Protein AF-H5TNT9-F1 (afdb_monomer)

Structure (mmCIF, N/CA/C/O backbone):
data_AF-H5TNT9-F1
#
_entry.id   AF-H5TNT9-F1
#
loop_
_atom_site.group_PDB
_atom_site.id
_atom_site.type_symbol
_atom_site.label_atom_id
_atom_site.label_alt_id
_atom_site.label_comp_id
_atom_site.label_asym_id
_atom_site.label_entity_id
_atom_site.label_seq_id
_atom_site.pdbx_PDB_ins_code
_atom_site.Cartn_x
_atom_site.Cartn_y
_atom_site.Cartn_z
_atom_site.occupancy
_atom_site.B_iso_or_equiv
_atom_site.auth_seq_id
_atom_site.auth_comp_id
_atom_site.auth_asym_id
_atom_site.auth_atom_id
_atom_site.pdbx_PDB_model_num
ATOM 1 N N . MET A 1 1 ? 13.530 19.791 -2.612 1.00 43.41 1 MET A N 1
ATOM 2 C CA . MET A 1 1 ? 13.985 19.120 -3.851 1.00 43.41 1 MET A CA 1
ATOM 3 C C . MET A 1 1 ? 13.359 17.730 -3.873 1.00 43.41 1 MET A C 1
ATOM 5 O O . MET A 1 1 ? 13.588 16.983 -2.933 1.00 43.41 1 MET A O 1
ATOM 9 N N . HIS A 1 2 ? 12.477 17.428 -4.831 1.00 46.97 2 HIS A N 1
ATOM 10 C CA . HIS A 1 2 ? 11.743 16.154 -4.867 1.00 46.97 2 HIS A CA 1
ATOM 11 C C . HIS A 1 2 ? 12.625 15.041 -5.473 1.00 46.97 2 HIS A C 1
ATOM 13 O O . HIS A 1 2 ? 13.183 15.269 -6.549 1.00 46.97 2 HIS A O 1
ATOM 19 N N . PRO A 1 3 ? 12.742 13.851 -4.850 1.00 56.12 3 PRO A N 1
ATOM 20 C CA . PRO A 1 3 ? 13.572 12.755 -5.366 1.00 56.12 3 PRO A CA 1
ATOM 21 C C . PRO A 1 3 ? 13.191 12.271 -6.777 1.00 56.12 3 PRO A C 1
ATOM 23 O O . PRO A 1 3 ? 14.046 11.772 -7.497 1.00 56.12 3 PRO A O 1
ATOM 26 N N . GLY A 1 4 ? 11.941 12.466 -7.213 1.00 57.88 4 GLY A N 1
ATOM 27 C CA . GLY A 1 4 ? 11.465 12.093 -8.557 1.00 57.88 4 GLY A CA 1
ATOM 28 C C . GLY A 1 4 ? 11.585 13.181 -9.639 1.00 57.88 4 GLY A C 1
ATOM 29 O O . GLY A 1 4 ? 11.055 13.016 -10.734 1.00 57.88 4 GLY A O 1
ATOM 30 N N . GLY A 1 5 ? 12.216 14.323 -9.342 1.00 52.94 5 GLY A N 1
ATOM 31 C CA . GLY A 1 5 ? 11.996 15.579 -10.076 1.00 52.94 5 GLY A CA 1
ATOM 32 C C . GLY A 1 5 ? 12.662 15.744 -11.448 1.00 52.94 5 GLY A C 1
ATOM 33 O O . GLY A 1 5 ? 12.282 16.658 -12.160 1.00 52.94 5 GLY A O 1
ATOM 34 N N . ARG A 1 6 ? 13.619 14.896 -11.851 1.00 56.03 6 ARG A N 1
ATOM 35 C CA . ARG A 1 6 ? 14.323 15.050 -13.150 1.00 56.03 6 ARG A CA 1
ATOM 36 C C . ARG A 1 6 ? 13.728 14.231 -14.298 1.00 56.03 6 ARG A C 1
ATOM 38 O O . ARG A 1 6 ? 14.166 14.360 -15.437 1.00 56.03 6 ARG A O 1
ATOM 45 N N . ALA A 1 7 ? 12.745 13.373 -14.025 1.00 58.22 7 ALA A N 1
ATOM 46 C CA . ALA A 1 7 ? 12.211 12.448 -15.027 1.00 58.22 7 ALA A CA 1
ATOM 47 C C . ALA A 1 7 ? 11.326 13.123 -16.096 1.00 58.22 7 ALA A C 1
ATOM 49 O O . ALA A 1 7 ? 11.048 12.497 -17.121 1.00 58.22 7 ALA A O 1
ATOM 50 N N . TYR A 1 8 ? 10.908 14.376 -15.878 1.00 62.22 8 TYR A N 1
ATOM 51 C CA . TYR A 1 8 ? 9.907 15.068 -16.700 1.00 62.22 8 TYR A CA 1
ATOM 52 C C . TYR A 1 8 ? 10.436 16.287 -17.470 1.00 62.22 8 TYR A C 1
ATOM 54 O O . TYR A 1 8 ? 9.719 16.804 -18.319 1.00 62.22 8 TYR A O 1
ATOM 62 N N . ASP A 1 9 ? 11.675 16.729 -17.229 1.00 73.56 9 ASP A N 1
ATOM 63 C CA . ASP A 1 9 ? 12.198 17.975 -17.818 1.00 73.56 9 ASP A CA 1
ATOM 64 C C . ASP A 1 9 ? 12.401 17.891 -19.340 1.00 73.56 9 ASP A C 1
ATOM 66 O O . ASP A 1 9 ? 12.402 18.908 -20.032 1.00 73.56 9 ASP A O 1
ATOM 70 N N . ARG A 1 10 ? 12.615 16.683 -19.879 1.00 80.50 10 ARG A N 1
ATOM 71 C CA . ARG A 1 10 ? 12.846 16.446 -21.312 1.00 80.50 10 ARG A CA 1
ATOM 72 C C . ARG A 1 10 ? 12.148 15.171 -21.781 1.00 80.50 10 ARG A C 1
ATOM 74 O O . ARG A 1 10 ? 12.146 14.197 -21.021 1.00 80.50 10 ARG A O 1
ATOM 81 N N . PRO A 1 11 ? 11.614 15.134 -23.015 1.00 80.69 11 PRO A N 1
ATOM 82 C CA . PRO A 1 11 ? 11.064 13.910 -23.590 1.00 80.69 11 PRO A CA 1
ATOM 83 C C . PRO A 1 11 ? 12.149 12.822 -23.712 1.00 80.69 11 PRO A C 1
ATOM 85 O O . PRO A 1 11 ? 13.337 13.153 -23.771 1.00 80.69 11 PRO A O 1
ATOM 88 N N . PRO A 1 12 ? 11.769 11.533 -23.719 1.00 83.25 12 PRO A N 1
ATOM 89 C CA . PRO A 1 12 ? 12.718 10.446 -23.927 1.00 83.25 12 PRO A CA 1
ATOM 90 C C . PRO A 1 12 ? 13.269 10.478 -25.359 1.00 83.25 12 PRO A C 1
ATOM 92 O O . PRO A 1 12 ? 12.516 10.667 -26.314 1.00 83.25 12 PRO A O 1
ATOM 95 N N . VAL A 1 13 ? 14.576 10.269 -25.512 1.00 88.25 13 VAL A N 1
ATOM 96 C CA . VAL A 1 13 ? 15.264 10.264 -26.811 1.00 88.25 13 VAL A CA 1
ATOM 97 C C . VAL A 1 13 ? 14.998 8.983 -27.600 1.00 88.25 13 VAL A C 1
ATOM 99 O O . VAL A 1 13 ? 15.137 8.970 -28.820 1.00 88.25 13 VAL A O 1
ATOM 102 N N . ASN A 1 14 ? 14.627 7.895 -26.917 1.00 89.19 14 ASN A N 1
ATOM 103 C CA . ASN A 1 14 ? 14.276 6.613 -27.522 1.00 89.19 14 ASN A CA 1
ATOM 104 C C . ASN A 1 14 ? 13.363 5.773 -26.600 1.00 89.19 14 ASN A C 1
ATOM 106 O O . ASN A 1 14 ? 13.088 6.141 -25.455 1.00 89.19 14 ASN A O 1
ATOM 110 N N . ALA A 1 15 ? 12.898 4.624 -27.102 1.00 89.75 15 ALA A N 1
ATOM 111 C CA . ALA A 1 15 ? 12.020 3.714 -26.360 1.00 89.75 15 ALA A CA 1
ATOM 112 C C . ALA A 1 15 ? 12.685 3.115 -25.105 1.00 89.75 15 ALA A C 1
ATOM 114 O O . ALA A 1 15 ? 12.039 2.998 -24.067 1.00 89.75 15 ALA A O 1
ATOM 115 N N . VAL A 1 16 ? 13.982 2.798 -25.181 1.00 90.31 16 VAL A N 1
ATOM 116 C CA . VAL A 1 16 ? 14.753 2.209 -24.072 1.00 90.31 16 VAL A CA 1
ATOM 117 C C . VAL A 1 16 ? 14.853 3.178 -22.890 1.00 90.31 16 VAL A C 1
ATOM 119 O O . VAL A 1 16 ? 14.666 2.789 -21.739 1.00 90.31 16 VAL A O 1
ATOM 122 N N . GLU A 1 17 ? 15.097 4.462 -23.151 1.00 87.56 17 GLU A N 1
ATOM 123 C CA . GLU A 1 17 ? 15.143 5.496 -22.119 1.00 87.56 17 GLU A CA 1
ATOM 124 C C . GLU A 1 17 ? 13.763 5.702 -21.480 1.00 87.56 17 GLU A C 1
ATOM 126 O O . GLU A 1 17 ? 13.653 5.823 -20.258 1.00 87.56 17 GLU A O 1
ATOM 13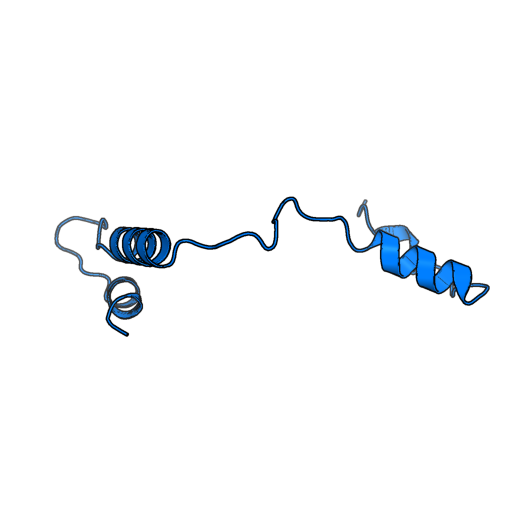1 N N . ALA A 1 18 ? 12.699 5.701 -22.289 1.00 88.12 18 ALA A N 1
ATOM 132 C CA . ALA A 1 18 ? 11.332 5.813 -21.792 1.00 88.12 18 ALA A CA 1
ATOM 133 C C . ALA A 1 18 ? 10.972 4.657 -20.841 1.00 88.12 18 ALA A C 1
ATOM 135 O O . ALA A 1 18 ? 10.376 4.883 -19.783 1.00 88.12 18 ALA A O 1
ATOM 136 N N . GLU A 1 19 ? 11.360 3.431 -21.196 1.00 85.50 19 GLU A N 1
ATOM 137 C CA . GLU A 1 19 ? 11.146 2.239 -20.378 1.00 85.50 19 GLU A CA 1
ATOM 138 C C . GLU A 1 19 ? 12.001 2.251 -19.103 1.00 85.50 19 GLU A C 1
ATOM 140 O O . GLU A 1 19 ? 11.480 2.010 -18.015 1.00 85.50 19 GLU A O 1
ATOM 145 N N . SER A 1 20 ? 13.273 2.645 -19.189 1.00 85.44 20 SER A N 1
ATOM 146 C CA . SER A 1 20 ? 14.151 2.795 -18.018 1.00 85.44 20 SER A CA 1
ATOM 147 C C . SER A 1 20 ? 13.584 3.795 -16.999 1.00 85.44 20 SER A C 1
ATOM 149 O O . SER A 1 20 ? 13.472 3.495 -15.807 1.00 85.44 20 SER A O 1
ATOM 151 N N . ARG A 1 21 ? 13.086 4.948 -17.472 1.00 85.75 21 ARG A N 1
ATOM 152 C CA . ARG A 1 21 ? 12.375 5.922 -16.627 1.00 85.75 21 ARG A CA 1
ATOM 153 C C . ARG A 1 21 ? 11.070 5.373 -16.047 1.00 85.75 21 ARG A C 1
ATOM 1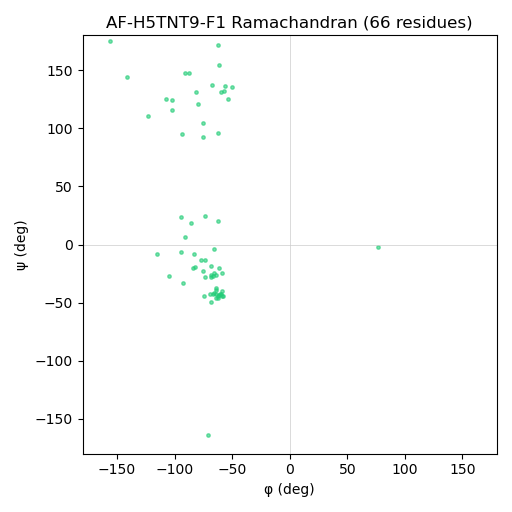55 O O . ARG A 1 21 ? 10.620 5.883 -15.026 1.00 85.75 21 ARG A O 1
ATOM 162 N N . ARG A 1 22 ? 10.413 4.400 -16.690 1.00 83.88 22 ARG A N 1
ATOM 163 C CA . ARG A 1 22 ? 9.207 3.732 -16.167 1.00 83.88 22 ARG A CA 1
ATOM 164 C C . ARG A 1 22 ? 9.552 2.762 -15.050 1.00 83.88 22 ARG A C 1
ATOM 166 O O . ARG A 1 22 ? 8.874 2.789 -14.027 1.00 83.88 22 ARG A O 1
ATOM 173 N N . ASN A 1 23 ? 10.599 1.971 -15.237 1.00 82.69 23 ASN A N 1
ATOM 174 C CA . ASN A 1 23 ? 11.039 0.979 -14.263 1.00 82.69 23 ASN A CA 1
ATOM 175 C C . ASN A 1 23 ? 11.564 1.653 -12.992 1.00 82.69 23 ASN A C 1
ATOM 177 O O . ASN A 1 23 ? 11.135 1.295 -11.904 1.00 82.69 23 ASN A O 1
ATOM 181 N N . GLY A 1 24 ? 12.355 2.726 -13.116 1.00 80.19 24 GLY A N 1
ATOM 182 C CA . GLY A 1 24 ? 12.856 3.486 -11.961 1.00 80.19 24 GLY A CA 1
ATOM 183 C C . GLY A 1 24 ? 11.790 4.227 -11.137 1.00 80.19 24 GLY A C 1
ATOM 184 O O . GLY A 1 24 ? 12.125 4.841 -10.129 1.00 80.19 24 GLY A O 1
ATOM 185 N N . ARG A 1 25 ? 10.509 4.212 -11.543 1.00 78.31 25 ARG A N 1
ATOM 186 C CA . ARG A 1 25 ? 9.404 4.734 -10.711 1.00 78.31 25 ARG A CA 1
ATOM 187 C C . ARG A 1 25 ? 8.915 3.737 -9.670 1.00 78.31 25 ARG A C 1
ATOM 189 O O . ARG A 1 25 ? 8.221 4.144 -8.742 1.00 78.31 25 ARG A O 1
ATOM 196 N N . PHE A 1 26 ? 9.212 2.457 -9.855 1.00 72.06 26 PHE A N 1
ATOM 197 C CA . PHE A 1 26 ? 8.698 1.391 -9.017 1.00 72.06 26 PHE A CA 1
ATOM 198 C C . PHE A 1 26 ? 9.874 0.627 -8.434 1.00 72.06 26 PHE A C 1
ATOM 200 O O . PHE A 1 26 ? 10.567 -0.098 -9.136 1.00 72.06 26 PHE A O 1
ATOM 207 N N . GLU A 1 27 ? 10.066 0.773 -7.133 1.00 73.00 27 GLU A N 1
ATOM 208 C CA . GLU A 1 27 ? 10.884 -0.160 -6.374 1.00 73.00 27 GLU A CA 1
ATOM 209 C C . GLU A 1 27 ? 10.001 -1.314 -5.909 1.00 73.00 27 GLU A C 1
ATOM 211 O O . GLU A 1 27 ? 8.811 -1.122 -5.624 1.00 73.00 27 GLU A O 1
ATOM 216 N N . ALA A 1 28 ? 10.575 -2.514 -5.806 1.00 70.94 28 ALA A N 1
ATOM 217 C CA . ALA A 1 28 ? 9.905 -3.618 -5.138 1.00 70.94 28 ALA A CA 1
ATOM 218 C C . ALA A 1 28 ? 9.701 -3.226 -3.667 1.00 70.94 28 ALA A C 1
ATOM 220 O O . ALA A 1 28 ? 10.600 -3.354 -2.837 1.00 70.94 28 ALA A O 1
ATOM 221 N N . ALA A 1 29 ? 8.520 -2.704 -3.331 1.00 69.31 29 ALA A N 1
ATOM 222 C CA . ALA A 1 29 ? 8.122 -2.572 -1.941 1.00 69.31 29 ALA A CA 1
ATOM 223 C C . ALA A 1 29 ? 8.207 -3.974 -1.325 1.00 69.31 29 ALA A C 1
ATOM 225 O O . ALA A 1 29 ? 7.771 -4.927 -1.964 1.00 69.31 29 ALA A O 1
ATOM 226 N N . GLY A 1 30 ? 8.755 -4.109 -0.114 1.00 68.69 30 GLY A N 1
ATOM 227 C CA . GLY A 1 30 ? 9.032 -5.398 0.547 1.00 68.69 30 GLY A CA 1
ATOM 228 C C . GLY A 1 30 ? 7.812 -6.285 0.858 1.00 68.69 30 GLY A C 1
ATOM 229 O O . GLY A 1 30 ? 7.878 -7.142 1.732 1.00 68.69 30 GLY A O 1
ATOM 230 N N . HIS A 1 31 ? 6.691 -6.073 0.178 1.00 75.06 31 HIS A N 1
ATOM 231 C CA . HIS A 1 31 ? 5.520 -6.923 0.176 1.00 75.06 31 HIS A CA 1
ATOM 232 C C . HIS A 1 31 ? 5.766 -8.098 -0.768 1.00 75.06 31 HIS A C 1
ATOM 234 O O . HIS A 1 31 ? 5.984 -7.929 -1.966 1.00 75.06 31 HIS A O 1
ATOM 240 N N . THR A 1 32 ? 5.700 -9.304 -0.228 1.00 76.12 32 THR A N 1
ATOM 241 C CA . THR A 1 32 ? 5.678 -10.523 -1.028 1.00 76.12 32 THR A CA 1
ATOM 242 C C . THR A 1 32 ? 4.227 -10.885 -1.329 1.00 76.12 32 THR A C 1
ATOM 244 O O . THR A 1 32 ? 3.339 -10.677 -0.502 1.00 76.12 32 THR A O 1
ATOM 247 N N . SER A 1 33 ? 3.961 -11.4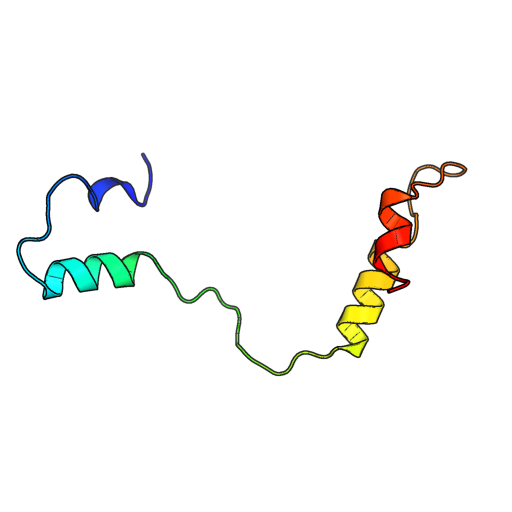77 -2.492 1.00 75.00 33 SER A N 1
ATOM 248 C CA . SER A 1 33 ? 2.654 -12.064 -2.829 1.00 75.00 33 SER A CA 1
ATOM 249 C C . SER A 1 33 ? 2.385 -13.387 -2.088 1.00 75.00 33 SER A C 1
ATOM 251 O O . SER A 1 33 ? 1.646 -14.236 -2.583 1.00 75.00 33 SER A O 1
ATOM 253 N N . GLY A 1 34 ? 3.025 -13.596 -0.931 1.00 83.38 34 GLY A N 1
ATOM 254 C CA . GLY A 1 34 ? 2.953 -14.831 -0.156 1.00 83.38 34 GLY A CA 1
ATOM 255 C C . GLY A 1 34 ? 1.544 -15.148 0.346 1.00 83.38 34 GLY A C 1
ATOM 256 O O . GLY A 1 34 ? 0.618 -14.343 0.243 1.00 83.38 34 GLY A O 1
ATOM 257 N N . SER A 1 35 ? 1.380 -16.344 0.914 1.00 85.31 35 SER A N 1
ATOM 258 C CA . SER A 1 35 ? 0.104 -16.764 1.494 1.00 85.31 35 SER A CA 1
ATOM 259 C C . SER A 1 35 ? -0.327 -15.814 2.607 1.00 85.31 35 SER A C 1
ATOM 261 O O . SER A 1 35 ? 0.439 -15.533 3.531 1.00 85.31 35 SER A O 1
ATOM 263 N N . VAL A 1 36 ? -1.577 -15.372 2.543 1.00 86.88 36 VAL A N 1
ATOM 264 C CA . VAL A 1 36 ? -2.186 -14.521 3.559 1.00 86.88 36 VAL A CA 1
ATOM 265 C C . VAL A 1 36 ? -3.087 -15.372 4.443 1.00 86.88 36 VAL A C 1
ATOM 267 O O . VAL A 1 36 ? -4.014 -16.016 3.952 1.00 86.88 36 VAL A O 1
ATOM 270 N N . ASP A 1 37 ? -2.845 -15.348 5.753 1.00 90.81 37 ASP A N 1
ATOM 271 C CA . ASP A 1 37 ? -3.765 -15.940 6.721 1.00 90.81 37 ASP A CA 1
ATOM 272 C C . ASP A 1 37 ? -4.997 -15.037 6.889 1.00 90.81 37 ASP A C 1
ATOM 274 O O . ASP A 1 37 ? -4.963 -13.981 7.531 1.00 90.81 37 ASP A O 1
ATOM 278 N N . VAL A 1 38 ? -6.106 -15.464 6.290 1.00 90.94 38 VAL A N 1
ATOM 279 C CA . VAL A 1 38 ? -7.390 -14.758 6.354 1.00 90.94 38 VAL A CA 1
ATOM 280 C C . VAL A 1 38 ? -7.998 -14.755 7.759 1.00 90.94 38 VAL A C 1
ATOM 282 O O . VAL A 1 38 ? -8.731 -13.825 8.095 1.00 90.94 38 VAL A O 1
ATOM 285 N N . GLY A 1 39 ? -7.696 -15.759 8.589 1.00 92.06 39 GLY A N 1
ATOM 286 C CA . GLY A 1 39 ? -8.144 -15.833 9.977 1.00 92.06 39 GLY A CA 1
ATOM 287 C C . GLY A 1 39 ? -7.468 -14.763 10.827 1.00 92.06 39 GLY A C 1
ATOM 288 O O . GLY A 1 39 ? -8.151 -13.966 11.471 1.00 92.06 39 GLY A O 1
ATOM 289 N N . LEU A 1 40 ? -6.140 -14.667 10.729 1.00 90.12 40 LEU A N 1
ATOM 290 C CA . LEU A 1 40 ? -5.351 -13.624 11.391 1.00 90.12 40 LEU A CA 1
ATOM 291 C C . LEU A 1 40 ? -5.772 -12.213 10.956 1.00 90.12 40 LEU A C 1
ATOM 293 O O . LEU A 1 40 ? -5.841 -11.295 11.776 1.00 90.12 40 LEU A O 1
ATOM 297 N N . LEU A 1 41 ? -6.074 -12.014 9.669 1.00 88.31 41 LEU A N 1
ATOM 298 C CA . LEU A 1 41 ? -6.580 -10.726 9.192 1.00 88.31 41 LEU A CA 1
ATOM 299 C C . LEU A 1 41 ? -7.941 -10.382 9.798 1.00 88.31 41 LEU A C 1
ATOM 301 O O . LEU A 1 41 ? -8.122 -9.261 10.271 1.00 88.31 41 LEU A O 1
ATOM 305 N N . ARG A 1 4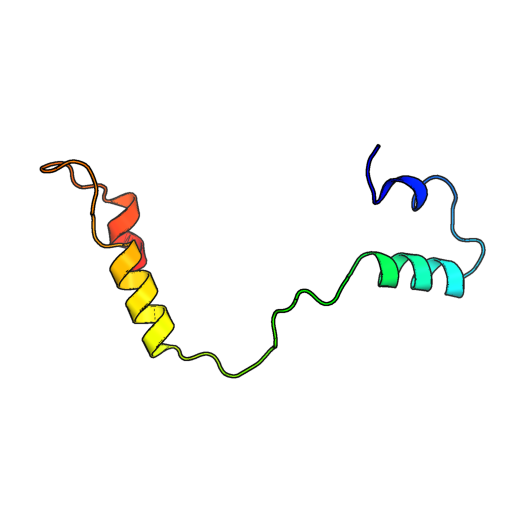2 ? -8.880 -11.334 9.820 1.00 86.88 42 ARG A N 1
ATOM 306 C CA . ARG A 1 42 ? -10.204 -11.132 10.429 1.00 86.88 42 ARG A CA 1
ATOM 307 C C . ARG A 1 42 ? -10.098 -10.795 11.912 1.00 86.88 42 ARG A C 1
ATOM 309 O O . ARG A 1 42 ? -10.762 -9.871 12.371 1.00 86.88 42 ARG A O 1
ATOM 316 N N . GLU A 1 43 ? -9.226 -11.486 12.638 1.00 87.75 43 GLU A N 1
ATOM 317 C CA . GLU A 1 43 ? -8.969 -11.230 14.056 1.00 87.75 43 GLU A CA 1
ATOM 318 C C . GLU A 1 43 ? -8.411 -9.814 14.293 1.00 87.75 43 GLU A C 1
ATOM 320 O O . GLU A 1 43 ? -8.907 -9.073 15.146 1.00 87.75 43 GLU A O 1
ATOM 325 N N . ARG A 1 44 ? -7.422 -9.388 13.494 1.00 86.75 44 ARG A N 1
ATOM 326 C CA . ARG A 1 44 ? -6.858 -8.028 13.563 1.00 86.75 44 ARG A CA 1
ATOM 327 C C . ARG A 1 44 ? -7.898 -6.953 13.262 1.00 86.75 44 ARG A C 1
ATOM 329 O O . ARG A 1 44 ? -7.951 -5.952 13.972 1.00 86.75 44 ARG A O 1
ATOM 336 N N . VAL A 1 45 ? -8.726 -7.163 12.239 1.00 85.44 45 VAL A N 1
ATOM 337 C CA . VAL A 1 45 ? -9.814 -6.244 11.873 1.00 85.44 45 VAL 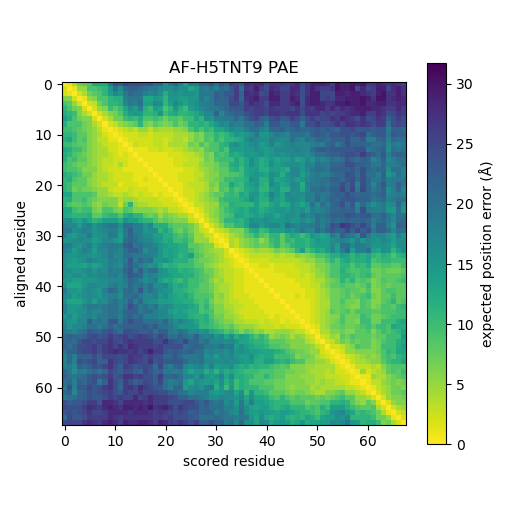A CA 1
ATOM 338 C C . VAL A 1 45 ? -10.838 -6.140 13.004 1.00 85.44 45 VAL A C 1
ATOM 340 O O . VAL A 1 45 ? -11.202 -5.029 13.385 1.00 85.44 45 VAL A O 1
ATOM 343 N N . ALA A 1 46 ? -11.234 -7.267 13.603 1.00 83.12 46 ALA A N 1
ATOM 344 C CA . ALA A 1 46 ? -12.136 -7.281 14.752 1.00 83.12 46 ALA A CA 1
ATOM 345 C C . ALA A 1 46 ? -11.568 -6.482 15.935 1.00 83.12 46 ALA A C 1
ATOM 347 O O . ALA A 1 46 ? -12.264 -5.650 16.508 1.00 83.12 46 ALA A O 1
ATOM 348 N N . ARG A 1 47 ? -10.278 -6.658 16.246 1.00 79.25 47 ARG A N 1
ATOM 349 C CA . ARG A 1 47 ? -9.601 -5.924 17.324 1.00 79.25 47 ARG A CA 1
ATOM 350 C C . ARG A 1 47 ? -9.534 -4.416 17.076 1.00 79.25 47 ARG A C 1
ATOM 352 O O . ARG A 1 47 ? -9.679 -3.640 18.013 1.00 79.25 47 ARG A O 1
ATOM 359 N N . MET A 1 48 ? -9.302 -3.997 15.832 1.00 76.81 48 MET A N 1
ATOM 360 C CA . MET A 1 48 ? -9.287 -2.575 15.459 1.00 76.81 48 MET A CA 1
ATOM 361 C C . MET A 1 48 ? -10.671 -1.930 15.541 1.00 76.81 48 MET A C 1
ATOM 363 O O . MET A 1 48 ? -10.776 -0.719 15.743 1.00 76.81 48 MET A O 1
ATOM 367 N N . ALA A 1 49 ? -11.717 -2.727 15.349 1.00 75.62 49 ALA A N 1
ATOM 368 C CA . ALA A 1 49 ? -13.090 -2.265 15.398 1.00 75.62 49 ALA A CA 1
ATOM 369 C C . ALA A 1 49 ? -13.676 -2.202 16.805 1.00 75.62 49 ALA A C 1
ATOM 371 O O . ALA A 1 49 ? -14.667 -1.500 17.009 1.00 75.62 49 ALA A O 1
ATOM 372 N N . THR A 1 50 ? -13.078 -2.923 17.760 1.00 73.94 50 THR A N 1
ATOM 373 C CA . THR A 1 50 ? -13.415 -2.780 19.172 1.00 73.94 50 THR A CA 1
ATOM 374 C C . THR A 1 50 ? -13.299 -1.311 19.548 1.00 73.94 50 THR A C 1
ATOM 376 O O . THR A 1 50 ? -12.269 -0.670 19.315 1.00 73.94 50 THR A O 1
ATOM 379 N N . ASP A 1 51 ? -14.373 -0.766 20.107 1.00 70.38 51 ASP A N 1
ATOM 380 C CA . ASP A 1 51 ? -14.386 0.623 20.517 1.00 70.38 51 ASP A CA 1
ATOM 381 C C . ASP A 1 51 ? -13.577 0.794 21.803 1.00 70.38 51 ASP A C 1
ATOM 383 O O . ASP A 1 51 ? -14.058 0.584 22.913 1.00 70.38 51 ASP A O 1
ATOM 387 N N . SER A 1 52 ? -12.297 1.112 21.628 1.00 72.19 52 SER A N 1
ATOM 388 C CA . SER A 1 52 ? -11.372 1.457 22.705 1.00 72.19 52 SER A CA 1
ATOM 389 C C . SER A 1 52 ? -11.294 2.975 22.924 1.00 72.19 52 SER A C 1
ATOM 391 O O . SER A 1 52 ? -10.246 3.480 23.331 1.00 72.19 52 SER A O 1
ATOM 393 N N . GLY A 1 53 ? -12.339 3.715 22.536 1.00 73.69 53 GLY A N 1
ATOM 394 C CA . GLY A 1 53 ? -12.443 5.1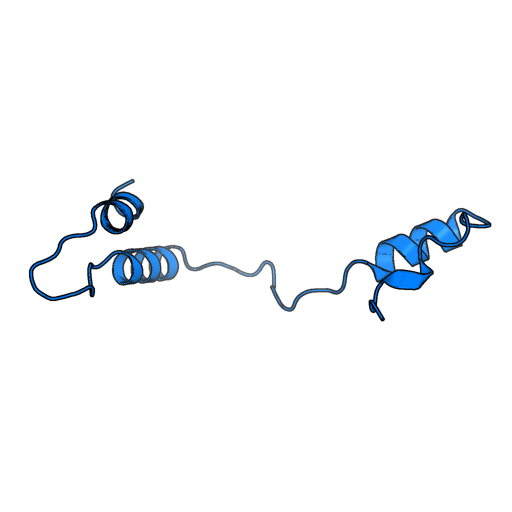61 22.692 1.00 73.69 53 GLY A CA 1
ATOM 395 C C . GLY A 1 53 ? -12.639 5.612 24.142 1.00 73.69 53 GLY A C 1
ATOM 396 O O . GLY A 1 53 ? -12.385 4.880 25.098 1.00 73.69 53 GLY A O 1
ATOM 397 N N . VAL A 1 54 ? -13.076 6.862 24.311 1.00 77.69 54 VAL A N 1
ATOM 398 C CA . VAL A 1 54 ? -13.390 7.420 25.634 1.00 77.69 54 VAL A CA 1
ATOM 399 C C . VAL A 1 54 ? -14.451 6.537 26.305 1.00 77.69 54 VAL A C 1
ATOM 401 O O . VAL A 1 54 ? -15.463 6.239 25.665 1.00 77.69 54 VAL A O 1
ATOM 404 N N . PRO A 1 55 ? -14.268 6.136 27.580 1.00 77.81 55 PRO A N 1
ATOM 405 C CA . PRO A 1 55 ? -15.274 5.363 28.296 1.00 77.81 55 PRO A CA 1
ATOM 406 C C . PRO A 1 55 ? -16.647 6.029 28.172 1.00 77.81 55 PRO A C 1
ATOM 408 O O . PRO A 1 55 ? -16.748 7.242 28.340 1.00 77.81 55 PRO A O 1
ATOM 411 N N . THR A 1 56 ? -17.693 5.242 27.903 1.00 78.50 56 THR A N 1
ATOM 412 C CA . THR A 1 56 ? -19.100 5.670 27.707 1.00 78.50 56 THR A CA 1
ATOM 413 C C . THR A 1 56 ? -19.465 6.317 26.362 1.00 78.50 56 THR A C 1
ATOM 415 O O . THR A 1 56 ? -20.646 6.575 26.134 1.00 78.50 56 THR A O 1
ATOM 418 N N . ILE A 1 57 ? -18.519 6.516 25.437 1.00 80.81 57 ILE A N 1
ATOM 419 C CA . ILE A 1 57 ? -18.807 7.009 24.078 1.00 80.81 57 ILE A CA 1
ATOM 420 C C . ILE A 1 57 ? -18.637 5.866 23.075 1.00 80.81 57 ILE A C 1
ATOM 422 O O . ILE A 1 57 ? -17.573 5.261 23.027 1.00 80.81 57 ILE A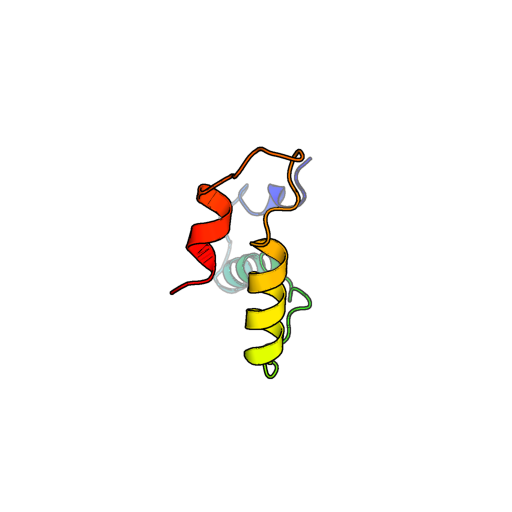 O 1
ATOM 426 N N . LEU A 1 58 ? -19.681 5.604 22.276 1.00 79.94 58 LEU A N 1
ATOM 427 C CA . LEU A 1 58 ? -19.690 4.584 21.222 1.00 79.94 58 LEU A CA 1
ATOM 428 C C . LEU A 1 58 ? -19.514 5.213 19.823 1.00 79.94 58 LEU A C 1
ATOM 430 O O . LEU A 1 58 ? -20.409 5.923 19.358 1.00 79.94 58 LEU A O 1
ATOM 434 N N . ASP A 1 59 ? -18.420 4.927 19.109 1.00 76.56 59 ASP A N 1
ATOM 435 C CA . ASP A 1 59 ? -18.201 5.351 17.716 1.00 76.56 59 ASP A CA 1
ATOM 436 C C . ASP A 1 59 ? -18.653 4.283 16.703 1.00 76.56 59 ASP A C 1
ATOM 438 O O . ASP A 1 59 ? -17.914 3.382 16.287 1.00 76.56 59 ASP A O 1
ATOM 442 N N . LEU A 1 60 ? -19.888 4.437 16.221 1.00 76.00 60 LEU A N 1
ATOM 443 C CA . LEU A 1 60 ? -20.516 3.534 15.250 1.00 76.00 60 LEU A CA 1
ATOM 444 C C . LEU A 1 60 ? -19.785 3.451 13.898 1.00 76.00 60 LEU A C 1
ATOM 446 O O . LEU A 1 60 ? -19.952 2.466 13.172 1.00 76.00 60 LEU A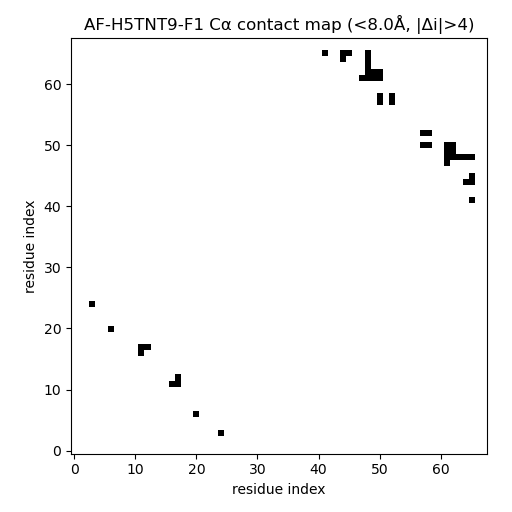 O 1
ATOM 450 N N . ARG A 1 61 ? -18.953 4.442 13.543 1.00 76.38 61 ARG A N 1
ATOM 451 C CA . ARG A 1 61 ? -18.160 4.411 12.298 1.00 76.38 61 ARG A CA 1
ATOM 452 C C . ARG A 1 61 ? -17.112 3.300 12.328 1.00 76.38 61 ARG A C 1
ATOM 454 O O . ARG A 1 61 ? -16.697 2.831 11.270 1.00 76.38 61 ARG A O 1
ATOM 461 N N . ARG A 1 62 ? -16.707 2.881 13.530 1.00 67.12 62 ARG A N 1
ATOM 462 C CA . ARG A 1 62 ? -15.671 1.877 13.770 1.00 67.12 62 ARG A CA 1
ATOM 463 C C . ARG A 1 62 ? -16.245 0.461 13.908 1.00 67.12 62 ARG A C 1
ATOM 465 O O . ARG A 1 62 ? -15.632 -0.482 13.429 1.00 67.12 62 ARG A O 1
ATOM 472 N N . ALA A 1 63 ? -17.452 0.319 14.458 1.00 64.75 63 ALA A N 1
ATOM 473 C CA . ALA A 1 63 ? -18.118 -0.976 14.639 1.00 64.75 63 ALA A CA 1
ATOM 474 C C . ALA A 1 63 ? -18.660 -1.593 13.330 1.00 64.75 63 ALA A C 1
ATOM 476 O O . ALA A 1 63 ? -18.750 -2.814 13.195 1.00 64.75 63 ALA A O 1
ATOM 477 N N . ARG A 1 64 ? -19.018 -0.766 12.336 1.00 63.75 64 ARG A N 1
ATOM 478 C CA . ARG A 1 64 ? -19.669 -1.233 11.094 1.00 63.75 64 ARG A CA 1
ATOM 479 C C . ARG A 1 64 ? -18.763 -2.082 10.190 1.00 63.75 64 ARG A C 1
ATOM 481 O O . ARG A 1 64 ? -19.263 -2.764 9.303 1.00 63.75 64 ARG A O 1
ATOM 488 N N . THR A 1 65 ? -17.447 -2.029 10.370 1.00 59.69 65 THR A N 1
ATOM 489 C CA . THR A 1 65 ? -16.469 -2.616 9.438 1.00 59.69 65 THR A CA 1
ATOM 490 C C . THR A 1 65 ? -16.212 -4.114 9.630 1.00 59.69 65 THR A C 1
ATOM 492 O O . THR A 1 65 ? -15.565 -4.702 8.770 1.00 59.69 65 THR A O 1
ATOM 495 N N . VAL A 1 66 ? -16.725 -4.749 10.694 1.00 57.00 66 VAL A N 1
ATOM 496 C CA . VAL A 1 66 ? -16.447 -6.173 11.016 1.00 57.00 66 VAL A CA 1
ATOM 497 C C . VAL A 1 66 ? -17.606 -7.116 10.709 1.00 57.0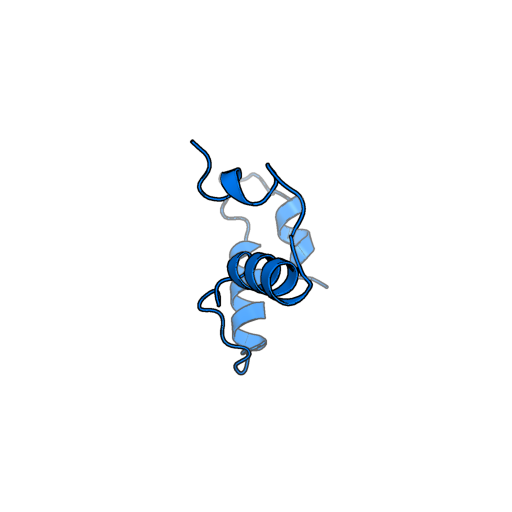0 66 VAL A C 1
ATOM 499 O O . VAL A 1 66 ? -17.385 -8.294 10.464 1.00 57.00 66 VAL A O 1
ATOM 502 N N . LEU A 1 67 ? -18.848 -6.628 10.726 1.00 56.62 67 LEU A N 1
ATOM 503 C CA . LEU A 1 67 ? -20.053 -7.466 10.635 1.00 56.62 67 LEU A CA 1
ATOM 504 C C . LEU A 1 67 ? -20.488 -7.790 9.192 1.00 56.62 67 LEU A C 1
ATOM 506 O O . LEU A 1 67 ? -21.645 -8.152 8.977 1.00 56.62 67 LEU A O 1
ATOM 510 N N . ARG A 1 68 ? -19.600 -7.647 8.202 1.00 54.31 68 ARG A N 1
ATOM 511 C CA . ARG A 1 68 ? -19.891 -7.955 6.795 1.00 54.31 68 ARG A CA 1
ATOM 512 C C . ARG A 1 68 ? -18.937 -8.993 6.225 1.00 54.31 68 ARG A C 1
ATOM 514 O O . ARG A 1 68 ? -17.723 -8.881 6.494 1.00 54.31 68 ARG A O 1
#

Foldseek 3Di:
DDPLPPLPPDDDPDPVSVVVNVPVVDDPDPDDPDDDDPVVVLVVLCVQLPPPDDPPDDDPVSVVRNPD

Mean predicted aligned error: 13.47 Å

Sequence (68 aa):
MHPGGRAYDRPPVNAVEAESRRNGRFEAAGHTSGSVDVGLLRERVARMATDSGVPTILDLRRARTVLR

Radius of gyration: 22.39 Å; Cα contacts (8 Å, |Δi|>4): 23; chains: 1; bounding box: 36×36×56 Å

Solvent-accessible surface area (backbone atoms only — not comparable to full-atom values): 4666 Å² total; per-residue (Å²): 134,65,95,76,64,75,75,73,83,57,82,65,92,46,72,68,54,46,48,53,62,55,50,76,72,58,74,87,62,93,74,72,95,64,92,76,63,64,65,62,49,51,53,52,50,45,59,68,27,51,83,80,62,63,88,97,57,84,62,65,85,45,51,65,77,60,84,114

Secondary structure (DSSP, 8-state):
--TTTTSSSS--SSHHHHHHHHHTT----S---PPP-HHHHHHHHHHHHS--SSTT---HHHHTTT--

InterPro domains:
  IPR018667 Domain of unknown function DUF2126 [PF09899] (1-61)

pLDDT: mean 75.79, std 11.81, range [43.41, 92.06]

Organism: Gordonia otitidis (strain DSM 44809 / CCUG 52243 / JCM 12355 / NBRC 100426 / IFM 10032) (NCBI:txid1108044)